Protein AF-A0A523T8Z5-F1 (afdb_monomer)

pLDDT: mean 90.22, std 7.66, range [61.22, 97.38]

Foldseek 3Di:
DVVVVLLVLLVVLLVVLVVPDPCCPVCLVVLLVVLCVLLVCVVVDVVSVVVSSSSVSNSVSSVPDDD

Secondary structure (DSSP, 8-state):
-HHHHHHHHHHHHHHHHHHH-TTHHHHHHHHHHHHHHHHGGGGT-GGGHHHHHHHHHHHHHHHT---

Radius of gyration: 11.99 Å; Cα contacts (8 Å, |Δi|>4): 54; chains: 1; bounding box: 31×23×34 Å

Structure (mmCIF, N/CA/C/O backbone):
data_AF-A0A523T8Z5-F1
#
_entry.id   AF-A0A523T8Z5-F1
#
loop_
_atom_site.group_PDB
_atom_site.id
_atom_site.type_symbol
_atom_site.label_atom_id
_atom_site.label_alt_id
_atom_site.label_comp_id
_atom_site.label_asym_id
_atom_site.label_entity_id
_atom_site.label_seq_id
_atom_site.pdbx_PDB_ins_code
_atom_site.Cartn_x
_atom_site.Cartn_y
_atom_site.Cartn_z
_atom_site.occupancy
_atom_site.B_iso_or_equiv
_atom_site.auth_seq_id
_atom_site.auth_comp_id
_atom_site.auth_asym_id
_atom_site.auth_atom_id
_atom_site.pdbx_PDB_model_num
ATOM 1 N N . MET A 1 1 ? 14.653 14.221 0.081 1.00 67.06 1 MET A N 1
ATOM 2 C CA . MET A 1 1 ? 13.408 14.708 -0.566 1.00 67.06 1 MET A CA 1
ATOM 3 C C . MET A 1 1 ? 12.563 13.576 -1.148 1.00 67.06 1 MET A C 1
ATOM 5 O O . MET A 1 1 ? 11.408 13.489 -0.773 1.00 67.06 1 MET A O 1
ATOM 9 N N . ARG A 1 2 ? 13.100 12.676 -1.992 1.00 73.88 2 ARG A N 1
ATOM 10 C CA . ARG A 1 2 ? 12.312 11.596 -2.634 1.00 73.88 2 ARG A CA 1
ATOM 11 C C . ARG A 1 2 ? 11.584 10.654 -1.660 1.00 73.88 2 ARG A C 1
ATOM 13 O O . ARG A 1 2 ? 10.470 10.242 -1.942 1.00 73.88 2 ARG A O 1
ATOM 20 N N . GLU A 1 3 ? 12.190 10.325 -0.522 1.00 70.69 3 GLU A N 1
ATOM 21 C CA . GLU A 1 3 ? 11.550 9.483 0.504 1.00 70.69 3 GLU A CA 1
ATOM 22 C C . GLU A 1 3 ? 10.392 10.193 1.212 1.00 70.69 3 GLU A C 1
ATOM 24 O O . GLU A 1 3 ? 9.365 9.573 1.455 1.00 70.69 3 GLU A O 1
ATOM 29 N N . ALA A 1 4 ? 10.516 11.497 1.477 1.00 69.12 4 ALA A N 1
ATOM 30 C CA . ALA A 1 4 ? 9.438 12.289 2.069 1.00 69.12 4 ALA A CA 1
ATOM 31 C C . ALA A 1 4 ? 8.203 12.336 1.152 1.00 69.12 4 ALA A C 1
ATOM 33 O O . ALA A 1 4 ? 7.097 12.116 1.629 1.00 69.12 4 ALA A O 1
ATOM 34 N N . VAL A 1 5 ? 8.409 12.510 -0.161 1.00 77.38 5 VAL A N 1
ATOM 35 C CA . VAL A 1 5 ? 7.332 12.4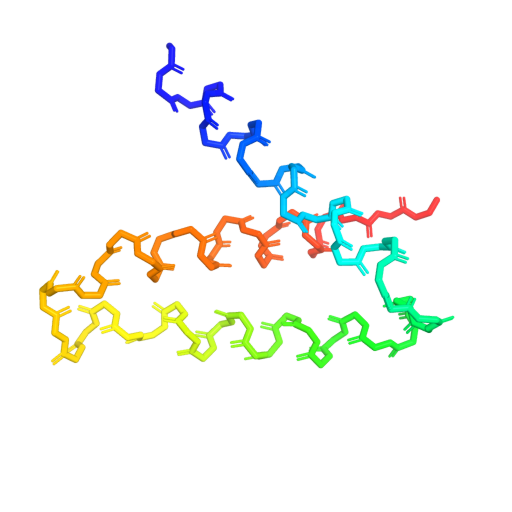85 -1.170 1.00 77.38 5 VAL A CA 1
ATOM 36 C C . VAL A 1 5 ? 6.637 11.121 -1.211 1.00 77.38 5 VAL A C 1
ATOM 38 O O . VAL A 1 5 ? 5.417 11.055 -1.152 1.00 77.38 5 VAL A O 1
ATOM 41 N N . ARG A 1 6 ? 7.394 10.015 -1.223 1.00 77.75 6 ARG A N 1
ATOM 42 C CA . ARG A 1 6 ? 6.810 8.658 -1.217 1.00 77.75 6 ARG A CA 1
ATOM 43 C C . ARG A 1 6 ? 6.001 8.384 0.050 1.00 77.75 6 ARG A C 1
ATOM 45 O O . ARG A 1 6 ? 4.968 7.726 -0.017 1.00 77.75 6 ARG A O 1
ATOM 52 N N . THR A 1 7 ? 6.462 8.878 1.197 1.00 80.31 7 THR A N 1
ATOM 53 C CA . THR A 1 7 ? 5.726 8.777 2.463 1.00 80.31 7 THR A CA 1
ATOM 54 C C . THR A 1 7 ? 4.438 9.595 2.419 1.00 80.31 7 THR A C 1
ATOM 56 O O . THR A 1 7 ? 3.396 9.103 2.841 1.00 80.31 7 THR A O 1
ATOM 59 N N . GLU A 1 8 ? 4.480 10.815 1.886 1.00 84.81 8 GLU A N 1
ATOM 60 C CA . GLU A 1 8 ? 3.305 11.679 1.726 1.00 84.81 8 GLU A CA 1
ATOM 61 C C . GLU A 1 8 ? 2.258 11.065 0.781 1.00 84.81 8 GLU A C 1
ATOM 63 O O . GLU A 1 8 ? 1.074 11.015 1.119 1.00 84.81 8 GLU A O 1
ATOM 68 N N . GLU A 1 9 ? 2.690 10.509 -0.353 1.00 87.62 9 GLU A N 1
ATOM 69 C CA . GLU A 1 9 ? 1.835 9.771 -1.294 1.00 87.62 9 GLU A CA 1
ATOM 70 C C . GLU A 1 9 ? 1.190 8.547 -0.627 1.00 87.62 9 GLU A C 1
ATOM 72 O O . GLU A 1 9 ? -0.017 8.325 -0.750 1.00 87.62 9 GLU A O 1
ATOM 77 N N . ALA A 1 10 ? 1.971 7.786 0.146 1.00 89.62 10 ALA A N 1
ATOM 78 C CA . ALA A 1 10 ? 1.487 6.618 0.876 1.00 89.62 10 ALA A CA 1
ATOM 79 C C . ALA A 1 10 ? 0.428 6.991 1.928 1.00 89.62 10 ALA A C 1
ATOM 81 O O . ALA A 1 10 ? -0.619 6.345 2.014 1.00 89.62 10 ALA A O 1
ATOM 82 N N . GLN A 1 11 ? 0.665 8.057 2.704 1.00 90.88 11 GLN A N 1
ATOM 83 C CA . GLN A 1 11 ? -0.307 8.549 3.684 1.00 90.88 11 GLN A CA 1
ATOM 84 C C . GLN A 1 11 ? -1.561 9.107 3.011 1.00 90.88 11 GLN A C 1
ATOM 86 O O . GLN A 1 11 ? -2.664 8.875 3.502 1.00 90.88 11 GLN A O 1
ATOM 91 N N . THR A 1 12 ? -1.417 9.790 1.875 1.00 93.00 12 THR A N 1
ATOM 92 C CA . THR A 1 12 ? -2.553 10.319 1.112 1.00 93.00 12 THR A CA 1
ATOM 93 C C . THR A 1 12 ? -3.449 9.189 0.608 1.00 93.00 12 THR A C 1
ATOM 95 O O . THR A 1 12 ? -4.658 9.223 0.841 1.00 93.00 12 THR A O 1
ATOM 98 N N . GLY A 1 13 ? -2.871 8.146 0.002 1.00 91.44 13 GLY A N 1
ATOM 99 C CA . GLY A 1 13 ? -3.630 6.978 -0.454 1.00 91.44 13 GLY A CA 1
ATOM 100 C C . GLY A 1 13 ? -4.314 6.230 0.693 1.00 91.44 13 GLY A C 1
ATOM 101 O O . GLY A 1 13 ? -5.492 5.891 0.599 1.00 91.44 13 GLY A O 1
ATOM 102 N N . LYS A 1 14 ? -3.614 6.045 1.818 1.00 94.31 14 LYS A N 1
ATOM 103 C CA . LYS A 1 14 ? -4.183 5.446 3.033 1.00 94.31 14 LYS A CA 1
ATOM 104 C C . LYS A 1 14 ? -5.369 6.253 3.576 1.00 94.31 14 LYS A C 1
ATOM 106 O O . LYS A 1 14 ? -6.411 5.685 3.890 1.00 94.31 14 LYS A O 1
ATOM 111 N N . ASN A 1 15 ? -5.229 7.576 3.669 1.00 93.38 15 ASN A N 1
ATOM 112 C CA . ASN A 1 15 ? -6.281 8.459 4.176 1.00 93.38 15 ASN A CA 1
ATOM 113 C C . ASN A 1 15 ? -7.510 8.463 3.260 1.00 93.38 15 ASN A C 1
ATOM 115 O O . ASN A 1 15 ? -8.633 8.456 3.757 1.00 93.38 15 ASN A O 1
ATOM 119 N N . TRP A 1 16 ? -7.309 8.425 1.940 1.00 94.31 16 TRP A N 1
ATOM 120 C CA . TRP A 1 16 ? -8.405 8.271 0.985 1.00 94.31 16 TRP A CA 1
ATOM 121 C C . TRP A 1 16 ? -9.163 6.955 1.214 1.00 94.31 16 TRP A C 1
ATOM 123 O O . TRP A 1 16 ? -10.376 6.980 1.400 1.00 94.31 16 TRP A O 1
ATOM 133 N N . LEU A 1 17 ? -8.457 5.822 1.337 1.00 92.81 17 LEU A N 1
ATOM 134 C CA . LEU A 1 17 ? -9.084 4.526 1.642 1.00 92.81 17 LEU A CA 1
ATOM 135 C C . LEU A 1 17 ? -9.872 4.550 2.957 1.00 92.81 17 LEU A C 1
ATOM 137 O O . LEU A 1 17 ? -10.966 3.996 3.034 1.00 92.81 17 LEU A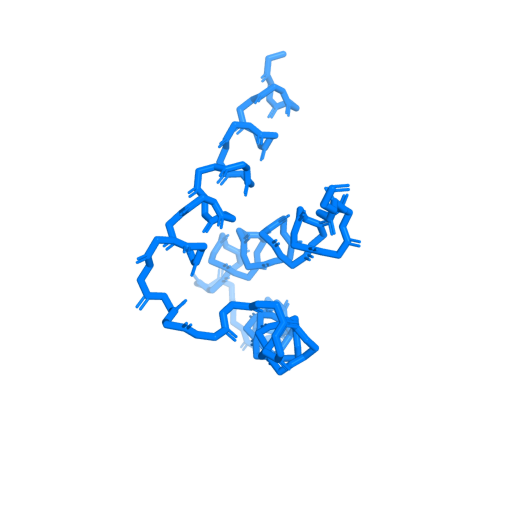 O 1
ATOM 141 N N . ARG A 1 18 ? -9.339 5.212 3.986 1.00 91.94 18 ARG A N 1
ATOM 142 C CA . ARG A 1 18 ? -10.013 5.351 5.280 1.00 91.94 18 ARG A CA 1
ATOM 143 C C . ARG A 1 18 ? -11.302 6.173 5.196 1.00 91.94 18 ARG A C 1
ATOM 145 O O . ARG A 1 18 ? -12.226 5.899 5.953 1.00 91.94 18 ARG A O 1
ATOM 152 N N . ASN A 1 19 ? -11.357 7.160 4.303 1.00 93.19 19 ASN A N 1
ATOM 153 C CA . ASN A 1 19 ? -12.514 8.041 4.141 1.00 93.19 19 ASN A CA 1
ATOM 154 C C . ASN A 1 19 ? -13.600 7.445 3.234 1.00 93.19 19 ASN A C 1
ATOM 156 O O . ASN A 1 19 ? -14.779 7.665 3.487 1.00 93.19 19 ASN A O 1
ATOM 160 N N . GLU A 1 20 ? -13.220 6.699 2.195 1.00 92.19 20 GLU A N 1
ATOM 161 C CA . GLU A 1 20 ? -14.169 6.169 1.203 1.00 92.19 20 GLU A CA 1
ATOM 162 C C . GLU A 1 20 ? -14.804 4.831 1.610 1.00 92.19 20 GLU A C 1
ATOM 164 O O . GLU A 1 20 ? -15.907 4.498 1.173 1.00 92.19 20 GLU A O 1
ATOM 169 N N . PHE A 1 21 ? -14.131 4.033 2.446 1.00 90.12 21 PHE A N 1
ATOM 170 C CA . PHE A 1 21 ? -14.626 2.714 2.841 1.00 90.12 21 PHE A CA 1
ATOM 171 C C . PHE A 1 21 ? -15.332 2.755 4.201 1.00 90.12 21 PHE A C 1
ATOM 173 O O . PHE A 1 21 ? -14.699 2.896 5.245 1.00 90.12 21 PHE A O 1
ATOM 180 N N . ASN A 1 22 ? -16.647 2.500 4.190 1.00 86.00 22 ASN A N 1
ATOM 181 C CA . ASN A 1 22 ? -17.500 2.452 5.390 1.00 86.00 22 ASN A CA 1
ATOM 182 C C . ASN A 1 22 ? -17.040 1.442 6.465 1.00 86.00 22 ASN A C 1
ATOM 184 O O . ASN A 1 22 ? -17.360 1.614 7.637 1.00 86.00 22 ASN A O 1
ATOM 188 N N . ASP A 1 23 ? -16.297 0.400 6.079 1.00 92.62 23 ASP A N 1
ATOM 189 C CA . ASP A 1 23 ? -15.676 -0.572 6.991 1.00 92.62 23 ASP A CA 1
ATOM 190 C C . ASP A 1 23 ? -14.190 -0.750 6.651 1.00 92.62 23 ASP A C 1
ATOM 1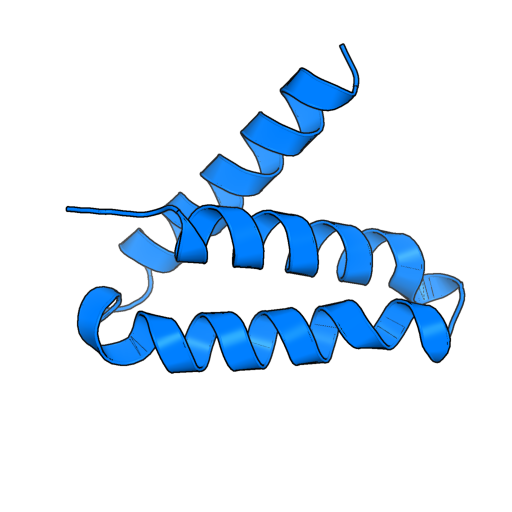92 O O . ASP A 1 23 ? -13.712 -1.842 6.349 1.00 92.62 23 ASP A O 1
ATOM 196 N N . TYR A 1 24 ? -13.451 0.361 6.634 1.00 94.00 24 TYR A N 1
ATOM 197 C CA . TYR A 1 24 ? -12.014 0.349 6.359 1.00 94.00 24 TYR A CA 1
ATOM 198 C C . TYR A 1 24 ? -11.259 -0.659 7.241 1.00 94.00 24 TYR A C 1
ATOM 200 O O . TYR A 1 24 ? -10.454 -1.443 6.739 1.00 94.00 24 TYR A O 1
ATOM 208 N N . TRP A 1 25 ? -11.545 -0.684 8.547 1.00 94.50 25 TRP A N 1
ATOM 209 C CA . TRP A 1 25 ? -10.847 -1.562 9.488 1.00 94.50 25 TRP A CA 1
ATOM 210 C C . TRP A 1 25 ? -11.146 -3.044 9.247 1.00 94.50 25 TRP A C 1
ATOM 212 O O . TRP A 1 25 ? -10.210 -3.846 9.224 1.00 94.50 25 TRP A O 1
ATOM 222 N N . GLY A 1 26 ? -12.409 -3.415 9.012 1.00 94.81 26 GLY A N 1
ATOM 223 C CA . GLY A 1 26 ? -12.779 -4.791 8.680 1.00 94.81 26 GLY A CA 1
ATOM 224 C C . GLY A 1 26 ? -12.286 -5.229 7.299 1.00 94.81 26 GLY A C 1
ATOM 225 O O . GLY A 1 26 ? -11.924 -6.391 7.108 1.00 94.81 26 GLY A O 1
ATOM 226 N N . GLN A 1 27 ? -12.169 -4.298 6.347 1.00 94.19 27 GLN A N 1
ATOM 227 C CA . GLN A 1 27 ? -11.711 -4.575 4.981 1.00 94.19 27 GLN A CA 1
ATOM 228 C C . GLN A 1 27 ? -10.202 -4.426 4.779 1.00 94.19 27 GLN A C 1
ATOM 230 O O . GLN A 1 27 ? -9.695 -4.760 3.710 1.00 94.19 27 GLN A O 1
ATOM 235 N N . ARG A 1 28 ? -9.454 -3.988 5.793 1.00 95.12 28 ARG A N 1
ATOM 236 C CA . ARG A 1 28 ? -8.022 -3.674 5.698 1.00 95.12 28 ARG A CA 1
ATOM 237 C C . ARG A 1 28 ? -7.187 -4.778 5.048 1.00 95.12 28 ARG A C 1
ATOM 239 O O . ARG A 1 28 ? -6.380 -4.501 4.168 1.00 95.12 28 ARG A O 1
ATOM 246 N N . LYS A 1 29 ? -7.397 -6.041 5.438 1.00 95.44 29 LYS A N 1
ATOM 247 C CA . LYS A 1 29 ? -6.686 -7.189 4.840 1.00 95.44 29 LYS A CA 1
ATOM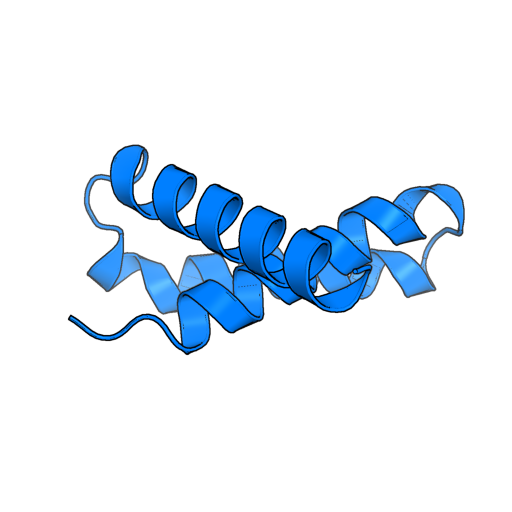 248 C C . LYS A 1 29 ? -7.024 -7.378 3.358 1.00 95.44 29 LYS A C 1
ATOM 250 O O . LYS A 1 29 ? -6.139 -7.692 2.565 1.00 95.44 29 LYS A O 1
ATOM 255 N N . ASN A 1 30 ? -8.281 -7.153 2.978 1.00 96.06 30 ASN A N 1
ATOM 256 C CA . ASN A 1 30 ? -8.714 -7.239 1.585 1.00 96.06 30 ASN A CA 1
ATOM 257 C C . ASN A 1 30 ? -8.123 -6.088 0.763 1.00 96.06 30 ASN A C 1
ATOM 259 O O . ASN A 1 30 ? -7.639 -6.321 -0.339 1.00 96.06 30 ASN A O 1
ATOM 263 N N . LEU A 1 31 ? -8.092 -4.873 1.320 1.00 95.50 31 LEU A N 1
ATOM 264 C CA . LEU A 1 31 ? -7.465 -3.709 0.692 1.00 95.50 31 LEU A CA 1
ATOM 265 C C . LEU A 1 31 ? -5.972 -3.944 0.442 1.00 95.50 31 LEU A C 1
ATOM 267 O O . LEU A 1 31 ? -5.517 -3.739 -0.679 1.00 95.50 31 LEU A O 1
ATOM 271 N N . ILE A 1 32 ? -5.235 -4.446 1.439 1.00 96.44 32 ILE A N 1
ATOM 272 C CA . ILE A 1 32 ? -3.821 -4.828 1.279 1.00 96.44 32 ILE A CA 1
ATOM 273 C C . ILE A 1 32 ? -3.675 -5.864 0.158 1.00 96.44 32 ILE A C 1
ATOM 275 O O . ILE A 1 32 ? -2.892 -5.657 -0.760 1.00 96.44 32 ILE A O 1
ATOM 279 N N . THR A 1 33 ? -4.499 -6.917 0.159 1.00 97.38 33 THR A N 1
ATOM 280 C CA . THR A 1 33 ? -4.455 -7.968 -0.877 1.00 97.38 33 THR A CA 1
ATOM 281 C C . THR A 1 33 ? -4.654 -7.409 -2.293 1.00 97.38 33 THR A C 1
ATOM 283 O O . THR A 1 33 ? -3.956 -7.799 -3.228 1.00 97.38 33 THR A O 1
ATOM 286 N N . VAL A 1 34 ? -5.597 -6.481 -2.469 1.00 96.44 34 VAL A N 1
ATOM 287 C CA . VAL A 1 34 ? -5.858 -5.833 -3.764 1.00 96.44 34 VAL A CA 1
ATOM 288 C C . VAL A 1 34 ? -4.697 -4.921 -4.173 1.00 96.44 34 VAL A C 1
ATOM 290 O O . VAL A 1 34 ? -4.273 -4.942 -5.329 1.00 96.44 34 VAL A O 1
ATOM 293 N N . LEU A 1 35 ? -4.153 -4.141 -3.238 1.00 96.31 35 LEU A N 1
ATOM 294 C CA . LEU A 1 35 ? -3.009 -3.266 -3.496 1.00 96.31 35 LEU A CA 1
ATOM 295 C C . LEU A 1 35 ? -1.747 -4.067 -3.841 1.00 96.31 35 LEU A C 1
ATOM 297 O O . LEU A 1 35 ? -1.018 -3.679 -4.751 1.00 96.31 35 LEU A O 1
ATOM 301 N N . ASP A 1 36 ? -1.525 -5.214 -3.201 1.00 96.12 36 ASP A N 1
ATOM 302 C CA . ASP A 1 36 ? -0.422 -6.124 -3.524 1.00 96.12 36 ASP A CA 1
ATOM 303 C C . ASP A 1 36 ? -0.581 -6.741 -4.915 1.00 96.12 36 ASP A C 1
ATOM 305 O O . ASP A 1 36 ? 0.393 -6.838 -5.668 1.00 96.12 36 ASP A O 1
ATOM 309 N N . TYR A 1 37 ? -1.811 -7.097 -5.303 1.00 95.75 37 TYR A N 1
ATOM 310 C CA . TYR A 1 37 ? -2.103 -7.544 -6.665 1.00 95.75 37 TYR A CA 1
ATOM 311 C C . TYR A 1 37 ? -1.732 -6.473 -7.703 1.00 95.75 37 TYR A C 1
ATOM 313 O O . TYR A 1 37 ? -1.057 -6.779 -8.689 1.00 95.75 37 TYR A O 1
ATOM 321 N N . PHE A 1 38 ? -2.094 -5.208 -7.467 1.00 94.38 38 PHE A N 1
ATOM 322 C CA . PHE A 1 38 ? -1.665 -4.098 -8.326 1.00 94.38 38 PHE A CA 1
ATOM 323 C C . PHE A 1 38 ? -0.149 -3.872 -8.267 1.00 94.38 38 PHE A C 1
ATOM 325 O O . PHE A 1 38 ? 0.489 -3.649 -9.295 1.00 94.38 38 PHE A O 1
ATOM 332 N N . GLY A 1 39 ? 0.461 -4.030 -7.095 1.00 94.44 39 GLY A N 1
ATOM 333 C CA . GLY A 1 39 ? 1.907 -3.981 -6.906 1.00 94.44 39 GLY A CA 1
ATOM 334 C C . GLY A 1 39 ? 2.672 -5.046 -7.697 1.00 94.44 39 GLY A C 1
ATOM 335 O O . GLY A 1 39 ? 3.833 -4.842 -8.049 1.00 94.44 39 GLY A O 1
ATOM 336 N N . ALA A 1 40 ? 2.053 -6.180 -8.019 1.00 94.50 40 ALA A N 1
ATOM 337 C CA . ALA A 1 40 ? 2.656 -7.216 -8.855 1.00 94.50 40 ALA A CA 1
ATOM 338 C C . ALA A 1 40 ? 2.640 -6.875 -10.360 1.00 94.50 40 ALA A C 1
ATOM 340 O O . ALA A 1 40 ? 3.315 -7.546 -11.147 1.00 94.50 40 ALA A O 1
ATOM 341 N N . MET A 1 41 ? 1.912 -5.833 -10.785 1.00 91.44 41 MET A N 1
ATOM 342 C CA . MET A 1 41 ? 1.830 -5.445 -12.199 1.00 91.44 41 MET A CA 1
ATOM 343 C C . MET A 1 41 ? 3.143 -4.885 -12.755 1.00 91.44 41 MET A C 1
ATOM 345 O O . MET A 1 41 ? 3.344 -4.948 -13.969 1.00 91.44 41 MET A O 1
ATOM 349 N N . GLU A 1 42 ? 4.080 -4.441 -11.905 1.00 89.94 42 GLU A N 1
ATOM 350 C CA . GLU A 1 42 ? 5.413 -4.008 -12.359 1.00 89.94 42 GLU A CA 1
ATOM 351 C C . GLU A 1 42 ? 6.157 -5.101 -13.142 1.00 89.94 42 GLU A C 1
ATOM 353 O O . GLU A 1 42 ? 6.951 -4.796 -14.028 1.00 89.94 42 GLU A O 1
ATOM 358 N N . TYR A 1 43 ? 5.876 -6.379 -12.853 1.00 87.25 43 TYR A N 1
ATOM 359 C CA . TYR A 1 43 ? 6.496 -7.521 -13.529 1.00 87.25 43 TYR A CA 1
ATOM 360 C C . TYR A 1 43 ? 5.811 -7.881 -14.851 1.00 87.25 43 TYR A C 1
ATOM 362 O O . TYR A 1 43 ? 6.301 -8.732 -15.591 1.00 87.25 43 TYR A O 1
ATOM 370 N N . LYS A 1 44 ? 4.643 -7.291 -15.131 1.00 86.56 44 LYS A N 1
ATOM 371 C CA . LYS A 1 44 ? 3.831 -7.584 -16.317 1.00 86.56 44 LYS A CA 1
ATOM 372 C C . LYS A 1 44 ? 4.021 -6.550 -17.421 1.00 86.56 44 LYS A C 1
ATOM 374 O O . LYS A 1 44 ? 3.886 -6.905 -18.588 1.00 86.56 44 LYS A O 1
ATOM 379 N N . SER A 1 45 ? 4.312 -5.295 -17.078 1.00 86.19 45 SER A N 1
ATOM 380 C CA . SER A 1 45 ? 4.523 -4.229 -18.059 1.00 86.19 45 SER A CA 1
ATOM 381 C C . SER A 1 45 ? 5.248 -3.032 -17.448 1.00 86.19 45 SER A C 1
ATOM 383 O O . SER A 1 45 ? 4.914 -2.578 -16.354 1.00 86.19 45 SER A O 1
ATOM 385 N N . GLU A 1 46 ? 6.200 -2.473 -18.195 1.00 88.06 46 GLU A N 1
ATOM 386 C CA . GLU A 1 46 ? 6.949 -1.278 -17.794 1.00 88.06 46 GLU A CA 1
ATOM 387 C C . GLU A 1 46 ? 6.041 -0.050 -17.619 1.00 88.06 46 GLU A C 1
ATOM 389 O O . GLU A 1 46 ? 6.293 0.783 -16.748 1.00 88.06 46 GLU A O 1
ATOM 394 N N . HIS A 1 47 ? 4.932 0.020 -18.365 1.00 89.12 47 HIS A N 1
ATOM 395 C CA . HIS A 1 47 ? 3.951 1.103 -18.244 1.00 89.12 47 HIS A CA 1
ATOM 396 C C . HIS A 1 47 ? 3.302 1.173 -16.857 1.00 89.12 47 HIS A C 1
ATOM 398 O O . HIS A 1 47 ? 2.962 2.260 -16.406 1.00 89.12 47 HIS A O 1
ATOM 404 N N . TRP A 1 48 ? 3.179 0.038 -16.164 1.00 91.38 48 TRP A N 1
ATOM 405 C CA . TRP A 1 48 ? 2.530 -0.055 -14.853 1.00 91.38 48 TRP A CA 1
ATOM 406 C C . TRP A 1 48 ? 3.496 0.139 -13.684 1.00 91.38 48 TRP A C 1
ATOM 408 O O . TRP A 1 48 ? 3.092 0.067 -12.528 1.00 91.38 48 TRP A O 1
ATOM 418 N N . LYS A 1 49 ? 4.785 0.376 -13.946 1.00 91.12 49 LYS A N 1
ATOM 419 C CA . LYS A 1 49 ? 5.823 0.411 -12.908 1.00 91.12 49 LYS A CA 1
ATOM 420 C C . LYS A 1 49 ? 5.565 1.470 -11.833 1.00 91.12 49 LYS A C 1
ATOM 422 O O . LYS A 1 49 ? 5.771 1.205 -10.647 1.00 91.12 49 LYS A O 1
ATOM 427 N N . ASN A 1 50 ? 5.117 2.658 -12.235 1.00 90.75 50 ASN A N 1
ATOM 428 C CA . ASN A 1 50 ? 4.830 3.745 -11.298 1.00 90.75 50 ASN A CA 1
ATOM 429 C C . ASN A 1 50 ? 3.586 3.436 -10.457 1.00 90.75 50 ASN A C 1
ATOM 431 O O . ASN A 1 50 ? 3.649 3.545 -9.234 1.00 90.75 50 ASN A O 1
ATOM 435 N N . ASP A 1 51 ? 2.513 2.961 -11.089 1.00 90.75 51 ASP A N 1
ATOM 436 C CA . ASP A 1 51 ? 1.262 2.607 -10.408 1.00 90.75 51 ASP A CA 1
ATOM 437 C C . ASP A 1 51 ? 1.450 1.426 -9.447 1.00 90.75 51 ASP A C 1
ATOM 439 O O . ASP A 1 51 ? 0.998 1.465 -8.306 1.00 90.75 51 ASP A O 1
ATOM 443 N N . ALA A 1 52 ? 2.208 0.408 -9.856 1.00 94.56 52 ALA A N 1
ATOM 444 C CA . ALA A 1 52 ? 2.575 -0.720 -9.006 1.00 94.56 52 ALA A CA 1
ATOM 445 C C . ALA A 1 52 ? 3.431 -0.282 -7.804 1.00 94.56 52 ALA A C 1
ATOM 447 O O . ALA A 1 52 ? 3.230 -0.751 -6.682 1.00 94.56 52 ALA A O 1
ATOM 448 N N . THR A 1 53 ? 4.358 0.660 -8.010 1.00 93.31 53 THR A N 1
ATOM 449 C CA . THR A 1 53 ? 5.151 1.232 -6.913 1.00 93.31 53 THR A CA 1
ATOM 450 C C . THR A 1 53 ? 4.263 1.998 -5.934 1.00 93.31 53 THR A C 1
ATOM 452 O O . THR A 1 53 ? 4.414 1.834 -4.723 1.00 93.31 53 THR A O 1
ATOM 455 N N . ALA A 1 54 ? 3.335 2.813 -6.439 1.00 93.50 54 ALA A N 1
ATOM 456 C CA . ALA A 1 54 ? 2.384 3.553 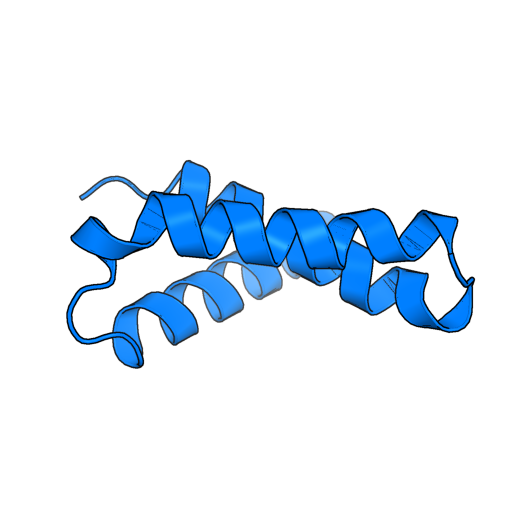-5.618 1.00 93.50 54 ALA A CA 1
ATOM 457 C C . ALA A 1 54 ? 1.476 2.604 -4.818 1.00 93.50 54 ALA A C 1
ATOM 459 O O . ALA A 1 54 ? 1.331 2.771 -3.609 1.00 93.50 54 ALA A O 1
ATOM 460 N N . ALA A 1 55 ? 0.951 1.552 -5.453 1.00 95.62 55 ALA A N 1
ATOM 461 C CA . ALA A 1 55 ? 0.113 0.552 -4.799 1.00 95.62 55 ALA A CA 1
ATOM 462 C C . ALA A 1 55 ? 0.829 -0.127 -3.620 1.00 95.62 55 ALA A C 1
ATOM 464 O O . ALA A 1 55 ? 0.255 -0.230 -2.538 1.00 95.62 55 ALA A O 1
ATOM 465 N N . ARG A 1 56 ? 2.109 -0.495 -3.777 1.00 95.19 56 ARG A N 1
ATOM 466 C CA . ARG A 1 56 ? 2.916 -1.064 -2.680 1.00 95.19 56 ARG A CA 1
ATOM 467 C C . ARG A 1 56 ? 3.161 -0.084 -1.538 1.00 95.19 56 ARG A C 1
ATOM 469 O O . ARG A 1 56 ? 3.149 -0.482 -0.377 1.00 95.19 56 ARG A O 1
ATOM 476 N N . LEU A 1 57 ? 3.397 1.191 -1.851 1.00 95.56 57 LEU A N 1
ATOM 477 C CA . LEU A 1 57 ? 3.568 2.224 -0.827 1.00 95.56 57 LEU A CA 1
ATOM 478 C C . LEU A 1 57 ? 2.291 2.381 0.006 1.00 95.56 57 LEU A C 1
ATOM 480 O O . LEU A 1 57 ? 2.358 2.399 1.234 1.00 95.56 57 LEU A O 1
ATOM 484 N N . VAL A 1 58 ? 1.131 2.434 -0.654 1.00 96.00 58 VAL A N 1
ATOM 485 C CA . VAL A 1 58 ? -0.167 2.512 0.027 1.00 96.00 58 VAL A CA 1
ATOM 486 C C . VAL A 1 58 ? -0.452 1.229 0.810 1.00 96.00 58 VAL A C 1
ATOM 488 O O . VAL A 1 58 ? -0.885 1.328 1.954 1.00 96.0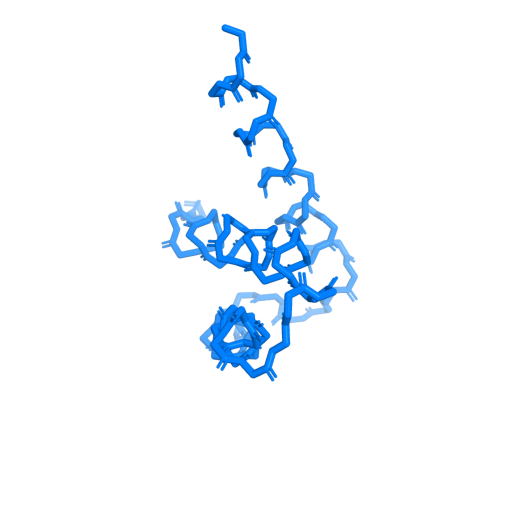0 58 VAL A O 1
ATOM 491 N N . ALA A 1 59 ? -0.147 0.044 0.268 1.00 96.62 59 ALA A N 1
ATOM 492 C CA . ALA A 1 59 ? -0.295 -1.230 0.979 1.00 96.62 59 ALA A CA 1
ATOM 493 C C . ALA A 1 59 ? 0.492 -1.229 2.294 1.00 96.62 59 ALA A C 1
ATOM 495 O O . ALA A 1 59 ? -0.076 -1.498 3.350 1.00 96.62 59 ALA A O 1
ATOM 496 N N . GLY A 1 60 ? 1.764 -0.818 2.248 1.00 94.44 60 GLY A N 1
ATOM 497 C CA . GLY A 1 60 ? 2.600 -0.687 3.438 1.00 94.44 60 GLY A CA 1
ATOM 498 C C . GLY A 1 60 ? 2.077 0.364 4.422 1.00 94.44 60 GLY A C 1
ATOM 499 O O . GLY A 1 60 ? 2.116 0.149 5.631 1.00 94.44 60 GLY A O 1
ATOM 500 N N . ALA A 1 61 ? 1.545 1.492 3.947 1.00 95.31 61 ALA A N 1
ATOM 501 C CA . ALA A 1 61 ? 0.951 2.498 4.829 1.00 95.31 61 A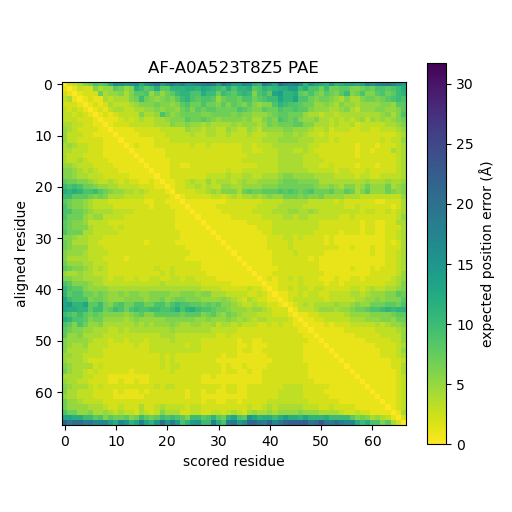LA A CA 1
ATOM 502 C C . ALA A 1 61 ? -0.333 2.001 5.508 1.00 95.31 61 ALA A C 1
ATOM 504 O O . ALA A 1 61 ? -0.526 2.268 6.691 1.00 95.31 61 ALA A O 1
ATOM 505 N N . VAL A 1 62 ? -1.175 1.254 4.789 1.00 94.81 62 VAL A N 1
ATOM 506 C CA . VAL A 1 62 ? -2.364 0.591 5.339 1.00 94.81 62 VAL A CA 1
ATOM 507 C C . VAL A 1 62 ? -1.949 -0.491 6.335 1.00 94.81 62 VAL A C 1
ATOM 509 O O . VAL A 1 62 ? -2.512 -0.555 7.421 1.00 94.81 62 VAL A O 1
ATOM 512 N N . GLU A 1 63 ? -0.928 -1.295 6.027 1.00 94.75 63 GLU A N 1
ATOM 513 C CA . GLU A 1 63 ? -0.382 -2.338 6.908 1.00 94.75 63 GLU A CA 1
ATOM 514 C C . GLU A 1 63 ? 0.250 -1.787 8.195 1.00 94.75 63 GLU A C 1
ATOM 516 O O . GLU A 1 63 ? 0.210 -2.445 9.236 1.00 94.75 63 GLU A O 1
ATOM 521 N N . ASN A 1 64 ? 0.774 -0.566 8.160 1.00 93.06 64 ASN A N 1
ATOM 522 C CA . ASN A 1 64 ? 1.287 0.117 9.345 1.00 93.06 64 ASN A CA 1
ATOM 523 C C . ASN A 1 64 ? 0.242 1.019 10.016 1.00 93.06 64 ASN A C 1
ATOM 525 O O . ASN A 1 64 ? 0.538 1.633 11.042 1.00 93.06 64 ASN 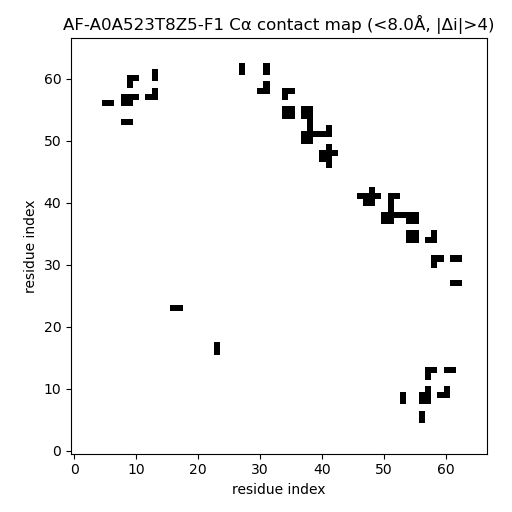A O 1
ATOM 529 N N . ASP A 1 65 ? -0.981 1.085 9.482 1.00 91.75 65 ASP A N 1
ATOM 530 C CA . ASP A 1 65 ? -2.068 1.834 10.099 1.00 91.75 65 ASP A CA 1
ATOM 531 C C . ASP A 1 65 ? -2.600 1.056 11.297 1.00 91.75 65 ASP A C 1
ATOM 533 O O . ASP A 1 65 ? -3.130 -0.052 11.154 1.00 91.75 65 ASP A O 1
ATOM 537 N N . HIS A 1 66 ? -2.432 1.651 12.469 1.00 80.50 66 HIS A N 1
ATOM 538 C CA . HIS A 1 66 ? -2.928 1.158 13.742 1.00 80.50 66 HIS A CA 1
ATOM 539 C C . HIS A 1 66 ? -3.811 2.256 14.346 1.00 80.50 66 HIS A C 1
ATOM 541 O O . HIS A 1 66 ? -3.512 3.443 14.188 1.00 80.50 66 HIS A O 1
ATOM 547 N N . ALA A 1 67 ? -4.933 1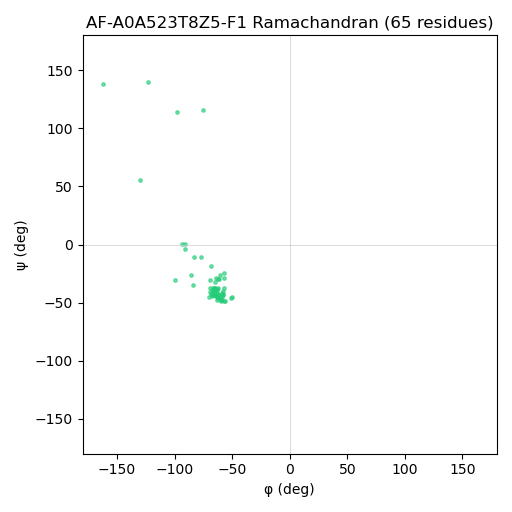.849 14.942 1.00 61.22 67 ALA A N 1
ATOM 548 C CA . ALA A 1 67 ? -5.927 2.744 15.533 1.00 61.22 67 ALA A CA 1
ATOM 549 C C . ALA A 1 67 ? -5.423 3.418 16.815 1.00 61.22 67 ALA A C 1
ATOM 551 O O . ALA A 1 67 ? -4.662 2.761 17.563 1.00 61.22 67 ALA A O 1
#

Mean predicted aligned error: 3.69 Å

Solvent-accessible surface area (backbone atoms only — not comparable to full-atom values): 3596 Å² total; per-residue (Å²): 111,71,66,59,53,50,51,51,52,12,50,50,50,32,51,50,48,56,72,74,36,97,52,35,80,84,38,40,69,59,52,34,53,53,23,47,56,45,30,54,36,41,82,75,36,78,89,35,36,64,60,9,52,51,26,42,40,21,26,52,39,49,72,68,59,74,135

Sequence (67 aa):
MREAVRTEEAQTGKNWLRNEFNDYWGQRKNLITVLDYFGAMEYKSEHWKNDATAARLVAGAVENDHA